Protein AF-A0A950VFS3-F1 (afdb_monomer)

Sequence (120 aa):
EELFYPELLHVGKGSGGKSDAEDETEDAIKDHNEIRDAVTEAERHPVGSADWFKAVASANKANGDHMAEEEREGLTDFRRHASLQLRHDVAVKFAAYEARHVTGVKPVDKDPHEYIAEHS

Secondary structure (DSSP, 8-state):
-TTTHHHHHHH----TT-SSHHHHHHHHHHHHHHHHHHHHHHHTS-TTSHHHHHHHHHHHHHHHHHHHHHHHTHHHHHHHHS-HHHHHHHHHHHHHHHHHTTT--------HHHHHHHH-

Nearest PDB structures (foldseek):
  8p1h-assembly1_B-2  TM=4.764E-01  e=9.895E+00  Homo sapiens

Mean predicted aligned error: 2.44 Å

Solvent-accessible surface area (backbone atoms only — not comparable to full-atom values): 6469 Å² total; per-residue (Å²): 110,93,70,57,53,44,55,31,45,72,48,32,62,33,28,76,84,43,81,28,27,61,59,43,46,34,51,52,38,48,40,52,38,52,30,52,50,24,51,56,51,26,74,76,34,62,88,86,37,74,67,17,52,49,22,50,51,47,23,52,47,40,48,51,52,43,55,55,46,41,60,46,15,53,55,43,21,34,67,74,52,49,52,74,66,56,54,49,52,46,51,54,52,47,56,54,48,50,68,74,36,75,88,57,76,85,88,74,78,66,58,38,66,61,51,48,70,76,42,100

Foldseek 3Di:
DVQQLLVLLVFFQKWPPDRTSLSLQLVLLVLLVQLVVLVVQLVVDDPPDPSNVVSVVSNVVSVVVNVVSCVGISVVRCVVGPDPVSVVVSVVVVVVVCVVQVVHDDDDRDNSVVVSVVRD

pLDDT: mean 97.35, std 1.55, range [88.5, 98.69]

Structure (mmCIF, N/CA/C/O backbone):
data_AF-A0A950VFS3-F1
#
_entry.id   AF-A0A950VFS3-F1
#
loop_
_atom_site.group_PDB
_atom_site.id
_atom_site.type_symbol
_atom_site.label_atom_id
_atom_site.label_alt_id
_atom_site.label_comp_id
_atom_site.label_asym_id
_atom_site.label_entity_id
_atom_site.label_seq_id
_atom_site.pdbx_PDB_ins_code
_atom_site.Cartn_x
_atom_site.Cartn_y
_atom_site.Cartn_z
_atom_site.occupancy
_atom_site.B_iso_or_equiv
_atom_site.auth_seq_id
_atom_site.auth_comp_id
_atom_site.auth_asym_id
_atom_site.auth_atom_id
_atom_site.pdbx_PDB_model_num
ATOM 1 N N . GLU A 1 1 ? 0.456 -4.911 -1.859 1.00 95.06 1 GLU A N 1
ATOM 2 C CA . GLU A 1 1 ? 1.908 -5.202 -1.923 1.00 95.06 1 GLU A CA 1
ATOM 3 C C . GLU A 1 1 ? 2.256 -6.157 -3.066 1.00 95.06 1 GLU A C 1
ATOM 5 O O . GLU A 1 1 ? 2.951 -5.732 -3.969 1.00 95.06 1 GLU A O 1
ATOM 10 N N . GLU A 1 2 ? 1.686 -7.369 -3.117 1.00 95.56 2 GLU A N 1
ATOM 11 C CA . GLU A 1 2 ? 2.061 -8.468 -4.045 1.00 95.56 2 GLU A CA 1
ATOM 12 C C . GLU A 1 2 ? 2.143 -8.143 -5.553 1.00 95.56 2 GLU A C 1
ATOM 14 O O . GLU A 1 2 ? 2.914 -8.775 -6.264 1.00 95.56 2 GLU A O 1
ATOM 19 N N . LEU A 1 3 ? 1.334 -7.212 -6.069 1.00 97.44 3 LEU A N 1
ATOM 20 C CA . LEU A 1 3 ? 1.184 -7.029 -7.522 1.00 97.44 3 LEU A CA 1
ATOM 21 C C . LEU A 1 3 ? 1.848 -5.772 -8.086 1.00 97.44 3 LEU A C 1
ATOM 23 O O . LEU A 1 3 ? 2.279 -5.788 -9.232 1.00 97.44 3 LEU A O 1
ATOM 27 N N . PHE A 1 4 ? 1.859 -4.676 -7.326 1.00 98.25 4 PHE A N 1
ATOM 28 C CA . PHE A 1 4 ? 2.285 -3.368 -7.830 1.00 98.25 4 PHE A CA 1
ATOM 29 C C . PHE A 1 4 ? 3.763 -3.1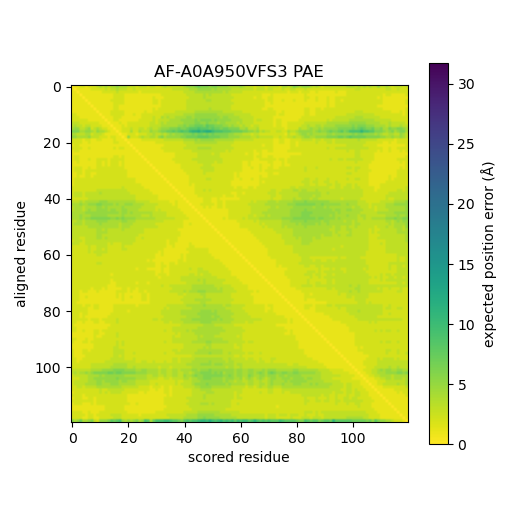02 -7.548 1.00 98.25 4 PHE A C 1
ATOM 31 O O . PHE A 1 4 ? 4.526 -2.888 -8.484 1.00 98.25 4 PHE A O 1
ATOM 38 N N . TYR A 1 5 ? 4.178 -3.165 -6.280 1.00 98.25 5 TYR A N 1
ATOM 39 C CA . TYR A 1 5 ? 5.542 -2.805 -5.887 1.00 98.25 5 TYR A CA 1
ATOM 40 C C . TYR A 1 5 ? 6.636 -3.676 -6.515 1.00 98.25 5 TYR A C 1
ATOM 42 O O . TYR A 1 5 ? 7.648 -3.100 -6.890 1.00 98.25 5 TYR A O 1
ATOM 50 N N . PRO A 1 6 ? 6.468 -5.000 -6.731 1.00 98.44 6 PRO A N 1
ATOM 51 C CA . PRO A 1 6 ? 7.490 -5.773 -7.442 1.00 98.44 6 PRO A CA 1
ATOM 52 C C . PRO A 1 6 ? 7.719 -5.252 -8.868 1.00 98.44 6 PRO A C 1
ATOM 54 O O . PRO A 1 6 ? 8.845 -5.125 -9.329 1.00 98.44 6 PRO A O 1
ATOM 57 N N . GLU A 1 7 ? 6.645 -4.864 -9.560 1.00 98.50 7 GLU A N 1
ATOM 58 C CA . GLU A 1 7 ? 6.764 -4.281 -10.898 1.00 98.50 7 GLU A CA 1
ATOM 59 C C . GLU A 1 7 ? 7.343 -2.857 -10.837 1.00 98.50 7 GLU A C 1
ATOM 61 O O . GLU A 1 7 ? 8.100 -2.476 -11.729 1.00 98.50 7 GLU A O 1
ATOM 66 N N . LEU A 1 8 ? 7.021 -2.071 -9.797 1.00 98.56 8 LEU A N 1
ATOM 67 C CA . LEU A 1 8 ? 7.622 -0.753 -9.554 1.00 98.56 8 LEU A CA 1
ATOM 68 C C . LEU A 1 8 ? 9.134 -0.860 -9.333 1.00 98.56 8 LEU A C 1
ATOM 70 O O . LEU A 1 8 ? 9.865 -0.132 -9.993 1.00 98.56 8 LEU A O 1
ATOM 74 N N . LEU A 1 9 ? 9.606 -1.793 -8.502 1.00 98.44 9 LEU A N 1
ATOM 75 C CA . LEU A 1 9 ? 11.035 -2.021 -8.251 1.00 98.44 9 LEU A CA 1
ATOM 76 C C . LEU A 1 9 ? 11.813 -2.310 -9.544 1.00 98.44 9 LEU A C 1
ATOM 78 O O . LEU A 1 9 ? 12.938 -1.847 -9.711 1.00 98.44 9 LEU A O 1
ATOM 82 N N . HIS A 1 10 ? 11.205 -3.016 -10.500 1.00 98.25 10 HIS A N 1
ATOM 83 C CA . HIS A 1 10 ? 11.868 -3.351 -11.761 1.00 98.25 10 HIS A CA 1
ATOM 84 C C . HIS A 1 10 ? 11.883 -2.224 -12.804 1.00 98.25 10 HIS A C 1
ATOM 86 O O . HIS A 1 10 ? 12.784 -2.190 -13.649 1.00 98.25 10 HIS A O 1
ATOM 92 N N . VAL A 1 11 ? 10.880 -1.337 -12.828 1.00 98.19 11 VAL A N 1
ATOM 93 C CA . VAL A 1 11 ? 10.747 -0.319 -13.897 1.00 98.19 11 VAL A CA 1
ATOM 94 C C . VAL A 1 11 ? 10.908 1.118 -13.417 1.00 98.19 11 VAL A C 1
ATOM 96 O O . VAL A 1 11 ? 11.120 2.010 -14.244 1.00 98.19 11 VAL A O 1
ATOM 99 N N . GLY A 1 12 ? 10.766 1.345 -12.118 1.00 97.75 12 GLY A N 1
ATOM 100 C CA . GLY A 1 12 ? 10.784 2.651 -11.488 1.00 97.75 12 GLY A CA 1
ATOM 101 C C . GLY A 1 12 ? 12.174 3.275 -11.446 1.00 97.75 12 GLY A C 1
ATOM 102 O O . GLY A 1 12 ? 13.205 2.617 -11.597 1.00 97.75 12 GLY A O 1
ATOM 103 N N . LYS A 1 13 ? 12.187 4.596 -11.312 1.00 97.88 13 LYS A N 1
ATOM 104 C CA . LYS A 1 13 ? 13.377 5.447 -11.226 1.00 97.88 13 LYS A CA 1
ATOM 105 C C . LYS A 1 13 ? 13.247 6.542 -10.164 1.00 97.88 13 LYS A C 1
ATOM 107 O O . LYS A 1 13 ? 14.113 7.412 -10.123 1.00 97.88 13 LYS A O 1
ATOM 112 N N . GLY A 1 14 ? 12.180 6.529 -9.369 1.00 96.94 14 GLY A N 1
ATOM 113 C CA . GLY A 1 14 ? 11.862 7.556 -8.387 1.00 96.94 14 GLY A CA 1
ATOM 114 C C . GLY A 1 14 ? 11.048 8.728 -8.955 1.00 96.94 14 GLY A C 1
ATOM 115 O O . GLY A 1 14 ? 11.248 9.221 -10.074 1.00 96.94 14 GLY A O 1
ATOM 116 N N . SER A 1 15 ? 10.110 9.217 -8.152 1.00 96.75 15 SER A N 1
ATOM 117 C CA . SER A 1 15 ? 9.297 10.412 -8.373 1.00 96.75 15 SER A CA 1
ATOM 118 C C . SER A 1 15 ? 9.023 11.127 -7.043 1.00 96.75 15 SER A C 1
ATOM 120 O O . SER A 1 15 ? 9.402 10.676 -5.972 1.00 96.75 15 SER A O 1
ATOM 122 N N . GLY A 1 16 ? 8.412 12.314 -7.107 1.00 92.56 16 GLY A N 1
ATOM 123 C CA . GLY A 1 16 ? 7.890 13.033 -5.935 1.00 92.56 16 GLY A CA 1
ATOM 124 C C . GLY A 1 16 ? 8.920 13.490 -4.892 1.00 92.56 16 GLY A C 1
ATOM 125 O O . GLY A 1 16 ? 8.530 14.102 -3.906 1.00 92.56 16 GLY A O 1
ATOM 126 N N . GLY A 1 17 ? 10.217 13.299 -5.146 1.00 91.94 17 GLY A N 1
ATOM 127 C CA . GLY A 1 17 ? 11.301 13.623 -4.216 1.00 91.94 17 GLY A CA 1
ATOM 128 C C . GLY A 1 17 ? 12.118 12.408 -3.771 1.00 91.94 17 GLY A C 1
ATOM 129 O O . GLY A 1 17 ? 13.153 12.610 -3.140 1.00 91.94 17 GLY A O 1
ATOM 130 N N . LYS A 1 18 ? 11.698 11.187 -4.128 1.00 95.69 18 LYS A N 1
ATOM 131 C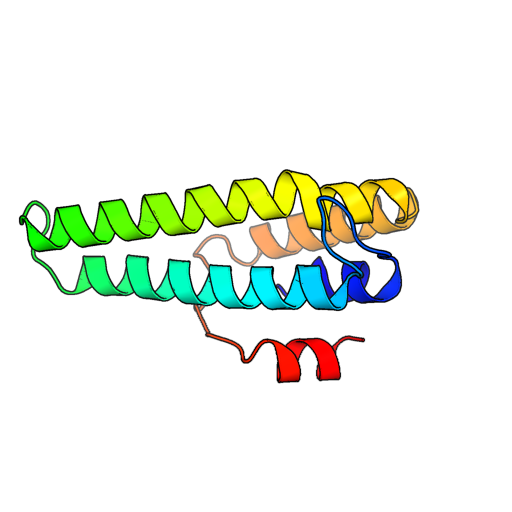 CA . LYS A 1 18 ? 12.443 9.942 -3.896 1.00 95.69 18 LYS A CA 1
ATOM 132 C C . LYS A 1 18 ? 13.548 9.749 -4.928 1.00 95.69 18 LYS A C 1
ATOM 134 O O . LYS A 1 18 ? 13.444 10.255 -6.052 1.00 95.69 18 LYS A O 1
ATOM 139 N N . SER A 1 19 ? 14.624 9.074 -4.524 1.00 94.50 19 SER A N 1
ATOM 140 C CA . SER A 1 19 ? 15.808 8.919 -5.369 1.00 94.50 19 SER A CA 1
ATOM 141 C C . SER A 1 19 ? 15.708 7.734 -6.328 1.00 94.50 19 SER A C 1
ATOM 143 O O . SER A 1 19 ? 16.238 7.815 -7.438 1.00 94.50 19 SER A O 1
ATOM 145 N N . ASP A 1 20 ? 14.964 6.697 -5.942 1.00 97.81 20 ASP A N 1
ATOM 146 C CA . ASP A 1 20 ? 14.671 5.513 -6.742 1.00 97.81 20 ASP A CA 1
ATOM 147 C C . ASP A 1 20 ? 13.378 4.809 -6.271 1.00 97.81 20 ASP A C 1
ATOM 149 O O . ASP A 1 20 ? 12.638 5.323 -5.431 1.00 97.81 20 ASP A O 1
ATOM 153 N N . ALA A 1 21 ? 13.082 3.653 -6.870 1.00 97.69 21 ALA A N 1
ATOM 154 C CA . ALA A 1 21 ? 11.913 2.838 -6.550 1.00 97.69 21 ALA A CA 1
ATOM 155 C C . ALA A 1 21 ? 12.053 2.043 -5.238 1.00 97.69 21 ALA A C 1
ATOM 157 O O . ALA A 1 21 ? 11.038 1.595 -4.696 1.00 97.69 21 ALA A O 1
ATOM 158 N N . GLU A 1 22 ? 13.277 1.836 -4.738 1.00 98.31 22 GLU A N 1
ATOM 159 C CA . GLU A 1 22 ? 13.505 1.182 -3.445 1.00 98.31 22 GLU A CA 1
ATOM 160 C C . GLU A 1 22 ? 13.083 2.129 -2.323 1.00 98.31 22 GLU A C 1
ATOM 162 O O . GLU A 1 22 ? 12.286 1.722 -1.483 1.00 98.31 22 GLU A O 1
ATOM 167 N N . ASP A 1 23 ? 13.488 3.403 -2.386 1.00 97.75 23 ASP A N 1
ATOM 168 C CA . ASP A 1 23 ? 13.039 4.455 -1.464 1.00 97.75 23 ASP A CA 1
ATOM 169 C C . ASP A 1 23 ? 11.500 4.570 -1.431 1.00 97.75 23 ASP A C 1
ATOM 171 O O . ASP A 1 23 ? 10.891 4.644 -0.366 1.00 97.75 23 ASP A O 1
ATOM 175 N N . GLU A 1 24 ? 10.853 4.574 -2.605 1.00 97.75 24 GLU A N 1
ATOM 176 C CA . GLU A 1 24 ? 9.385 4.623 -2.724 1.00 97.75 24 GLU A CA 1
ATOM 177 C C . GLU A 1 24 ? 8.711 3.392 -2.104 1.00 97.75 24 GLU A C 1
ATOM 179 O O . GLU A 1 24 ? 7.667 3.489 -1.457 1.00 97.75 24 GLU A O 1
ATOM 184 N N . THR A 1 25 ? 9.292 2.213 -2.328 1.00 98.12 25 THR A N 1
ATOM 185 C CA . THR A 1 25 ? 8.741 0.952 -1.828 1.00 98.12 25 THR A CA 1
ATOM 186 C C . THR A 1 25 ? 8.958 0.817 -0.327 1.00 98.12 25 THR A C 1
ATOM 188 O O . THR A 1 25 ? 8.067 0.335 0.369 1.00 98.12 25 THR A O 1
ATOM 191 N N . GLU A 1 26 ? 10.106 1.254 0.189 1.00 98.12 26 GLU A N 1
ATOM 192 C CA . GLU A 1 26 ? 10.426 1.208 1.612 1.00 98.12 26 GLU A CA 1
ATOM 193 C C . GLU A 1 26 ? 9.375 1.965 2.425 1.00 98.12 26 GLU A C 1
ATOM 195 O O . GLU A 1 26 ? 8.813 1.413 3.377 1.00 98.12 26 GLU A O 1
ATOM 200 N N . ASP A 1 27 ? 9.074 3.198 2.024 1.00 97.31 27 ASP A N 1
ATOM 201 C CA . ASP A 1 27 ? 8.113 4.034 2.737 1.00 97.31 27 ASP A CA 1
ATOM 202 C C . ASP A 1 27 ? 6.686 3.506 2.592 1.00 97.31 27 ASP A C 1
ATOM 204 O O . ASP A 1 27 ? 5.983 3.375 3.592 1.00 97.31 27 ASP A O 1
ATOM 208 N N . ALA A 1 28 ? 6.297 3.031 1.407 1.00 97.75 28 ALA A N 1
ATOM 209 C CA . ALA A 1 28 ? 4.981 2.427 1.231 1.00 97.75 28 ALA A CA 1
ATOM 210 C C . ALA A 1 28 ? 4.756 1.181 2.110 1.00 97.75 28 ALA A C 1
ATOM 212 O O . ALA A 1 28 ? 3.668 0.992 2.660 1.00 97.75 28 ALA A O 1
ATOM 213 N N . ILE A 1 29 ? 5.767 0.317 2.275 1.00 98.25 29 ILE A N 1
ATOM 214 C CA . ILE A 1 29 ? 5.652 -0.848 3.166 1.00 98.25 29 ILE A CA 1
ATOM 215 C C . ILE A 1 29 ? 5.549 -0.410 4.632 1.00 98.25 29 ILE A C 1
ATOM 217 O O . ILE A 1 29 ? 4.738 -0.977 5.373 1.00 98.25 29 ILE A O 1
ATOM 221 N N . LYS A 1 30 ? 6.311 0.607 5.057 1.00 97.94 30 LYS A N 1
ATOM 222 C CA . LYS A 1 30 ? 6.187 1.171 6.412 1.00 97.94 30 LYS A CA 1
ATOM 223 C C . LYS A 1 30 ? 4.793 1.740 6.648 1.00 97.94 30 LYS A C 1
ATOM 225 O O . LYS A 1 30 ? 4.160 1.368 7.634 1.00 97.94 30 LYS A O 1
ATOM 230 N N . ASP A 1 31 ? 4.286 2.547 5.726 1.00 97.69 31 ASP A N 1
ATOM 231 C CA . ASP A 1 31 ? 2.959 3.153 5.814 1.00 97.69 31 ASP A CA 1
ATOM 232 C C . ASP A 1 31 ? 1.851 2.109 5.949 1.00 97.69 31 ASP A C 1
ATOM 234 O O . ASP A 1 31 ? 0.935 2.258 6.761 1.00 97.69 31 ASP A O 1
ATOM 238 N N . HIS A 1 32 ? 1.925 1.013 5.186 1.00 98.19 32 HIS A N 1
ATOM 239 C CA . HIS A 1 32 ? 0.946 -0.062 5.313 1.00 98.19 32 HIS A CA 1
ATOM 240 C C . HIS A 1 32 ? 0.952 -0.687 6.710 1.00 98.19 32 HIS A C 1
ATOM 242 O O . HIS A 1 32 ? -0.122 -0.993 7.236 1.00 98.19 32 HIS A O 1
ATOM 248 N N . ASN A 1 33 ? 2.131 -0.884 7.308 1.00 98.12 33 ASN A N 1
ATOM 249 C CA . ASN A 1 33 ? 2.248 -1.375 8.682 1.00 98.12 33 ASN A CA 1
ATOM 250 C C . ASN A 1 33 ? 1.644 -0.355 9.664 1.00 98.12 33 ASN A C 1
ATOM 252 O O . ASN A 1 33 ? 0.820 -0.721 10.499 1.00 98.12 33 ASN A O 1
ATOM 256 N N . GLU A 1 34 ? 1.946 0.938 9.508 1.00 97.50 34 GLU A N 1
ATOM 257 C CA . GLU A 1 34 ? 1.389 1.999 10.360 1.00 97.50 34 GLU A CA 1
ATOM 258 C C . GLU A 1 34 ? -0.144 2.085 10.277 1.00 97.50 34 GLU A C 1
ATOM 260 O O . GLU A 1 34 ? -0.825 2.250 11.295 1.00 97.50 34 GLU A O 1
ATOM 265 N N . ILE A 1 35 ? -0.718 1.928 9.081 1.00 97.19 35 ILE A N 1
ATOM 266 C CA . ILE A 1 35 ? -2.172 1.878 8.885 1.00 97.19 35 ILE A CA 1
ATOM 267 C C . ILE A 1 35 ? -2.763 0.656 9.597 1.00 97.19 35 ILE A C 1
ATOM 269 O O . ILE A 1 35 ? -3.770 0.791 10.300 1.00 97.19 35 ILE A O 1
ATOM 273 N N . ARG A 1 36 ? -2.158 -0.531 9.451 1.00 96.94 36 ARG A N 1
ATOM 274 C CA . ARG A 1 36 ? -2.616 -1.760 10.130 1.00 96.94 36 ARG A CA 1
ATOM 275 C C . ARG A 1 36 ? -2.574 -1.609 11.645 1.00 96.94 36 ARG A C 1
ATOM 277 O O . ARG A 1 36 ? -3.544 -1.979 12.313 1.00 96.94 36 ARG A O 1
ATOM 284 N N . ASP A 1 37 ? -1.506 -1.028 12.177 1.00 96.38 37 ASP A N 1
ATOM 285 C CA . ASP A 1 37 ? -1.351 -0.760 13.604 1.00 96.38 37 ASP A CA 1
ATOM 286 C C . ASP A 1 37 ? -2.420 0.208 14.111 1.00 96.38 37 ASP A C 1
ATOM 288 O O . ASP A 1 37 ? -3.074 -0.057 15.123 1.00 96.38 37 ASP A O 1
ATOM 292 N N . ALA A 1 38 ? -2.664 1.301 13.387 1.00 94.12 38 ALA A N 1
ATOM 293 C CA . ALA A 1 38 ? -3.666 2.288 13.770 1.00 94.12 38 ALA A CA 1
ATOM 294 C C . ALA A 1 38 ? -5.097 1.725 13.724 1.00 94.12 38 ALA A C 1
ATOM 296 O O . ALA A 1 38 ? -5.911 2.029 14.602 1.00 94.12 38 ALA A O 1
ATOM 297 N N . VAL A 1 39 ? -5.405 0.875 12.739 1.00 94.50 39 VAL A N 1
ATOM 298 C CA . VAL A 1 39 ? -6.688 0.159 12.660 1.00 94.50 39 VAL A CA 1
ATOM 299 C C . VAL A 1 39 ? -6.826 -0.829 13.819 1.00 94.50 39 VAL A C 1
ATOM 301 O O . VAL A 1 39 ? -7.843 -0.812 14.511 1.00 94.50 39 VAL A O 1
ATOM 304 N N . THR A 1 40 ? -5.792 -1.632 14.086 1.00 96.06 40 THR A N 1
ATOM 305 C CA . THR A 1 40 ? -5.775 -2.608 15.191 1.00 96.06 40 THR A CA 1
ATOM 306 C C . THR A 1 40 ? -5.928 -1.922 16.548 1.00 96.06 40 THR A C 1
ATOM 308 O O . THR A 1 40 ? -6.595 -2.438 17.445 1.00 96.06 40 THR A O 1
ATOM 311 N N . GLU A 1 41 ? -5.345 -0.737 16.720 1.00 97.25 41 GLU A N 1
ATOM 312 C CA . GLU A 1 41 ? -5.478 0.034 17.951 1.00 97.25 41 GLU A CA 1
ATOM 313 C C . GLU A 1 41 ? -6.926 0.474 18.195 1.00 97.25 41 GLU A C 1
ATOM 315 O O . GLU A 1 41 ? -7.398 0.414 19.330 1.00 97.25 41 GLU A O 1
ATOM 320 N N . ALA A 1 42 ? -7.675 0.846 17.153 1.00 96.56 42 ALA A N 1
ATOM 321 C CA . ALA A 1 42 ? -9.081 1.215 17.304 1.00 96.56 42 ALA A CA 1
ATOM 322 C C . ALA A 1 42 ? -9.934 0.047 17.832 1.00 96.56 42 ALA A C 1
ATOM 324 O O . ALA A 1 42 ? -10.855 0.270 18.616 1.00 96.56 42 ALA A O 1
ATOM 325 N N . GLU A 1 43 ? -9.607 -1.196 17.472 1.00 95.56 43 GLU A N 1
ATOM 326 C CA . GLU A 1 43 ? -10.317 -2.394 17.943 1.00 95.56 43 GLU A CA 1
ATOM 327 C C . GLU A 1 43 ? -10.119 -2.672 19.441 1.00 95.56 43 GLU A C 1
ATOM 329 O O . GLU A 1 43 ? -10.920 -3.378 20.058 1.00 95.56 43 GLU A O 1
ATOM 334 N N . ARG A 1 44 ? -9.075 -2.104 20.054 1.00 97.31 44 ARG A N 1
ATOM 335 C CA . ARG A 1 44 ? -8.768 -2.283 21.482 1.00 97.31 44 ARG A CA 1
ATOM 336 C C . ARG A 1 44 ? -9.604 -1.391 22.395 1.00 97.31 44 ARG A C 1
ATOM 338 O O . ARG A 1 44 ? -9.614 -1.610 23.607 1.00 97.31 44 ARG A O 1
ATOM 345 N N . HIS A 1 45 ? -10.320 -0.418 21.832 1.00 97.81 45 HIS A N 1
ATOM 346 C CA . HIS A 1 45 ? -11.069 0.585 22.585 1.00 97.81 45 HIS A CA 1
ATOM 347 C C . HIS A 1 45 ? -12.576 0.467 22.348 1.00 97.81 45 HIS A C 1
ATOM 349 O O . HIS A 1 45 ? -13.012 0.204 21.227 1.00 97.81 45 HIS A O 1
ATOM 355 N N . PRO A 1 46 ? -13.419 0.725 23.367 1.00 98.31 46 PRO A N 1
ATOM 356 C CA . PRO A 1 46 ? -14.859 0.802 23.165 1.00 98.31 46 PRO A CA 1
ATOM 357 C C . PRO A 1 46 ? -15.212 1.860 22.115 1.00 98.31 46 PRO A C 1
ATOM 359 O O . PRO A 1 46 ? -14.764 3.009 22.208 1.00 98.31 46 PRO A O 1
ATOM 362 N N . VAL A 1 47 ? -16.049 1.483 21.148 1.00 98.06 47 VAL A N 1
ATOM 363 C CA . VAL A 1 47 ? -16.516 2.382 20.084 1.00 98.06 47 VAL A CA 1
ATOM 364 C C . VAL A 1 47 ? -17.117 3.653 20.691 1.00 98.06 47 VAL A C 1
ATOM 366 O O . VAL A 1 47 ? -17.981 3.590 21.565 1.00 98.06 47 VAL A O 1
ATOM 369 N N . GLY A 1 48 ? -16.648 4.812 20.224 1.00 97.62 48 GLY A N 1
ATOM 370 C CA . GLY A 1 48 ? -17.087 6.130 20.694 1.00 97.62 48 GLY 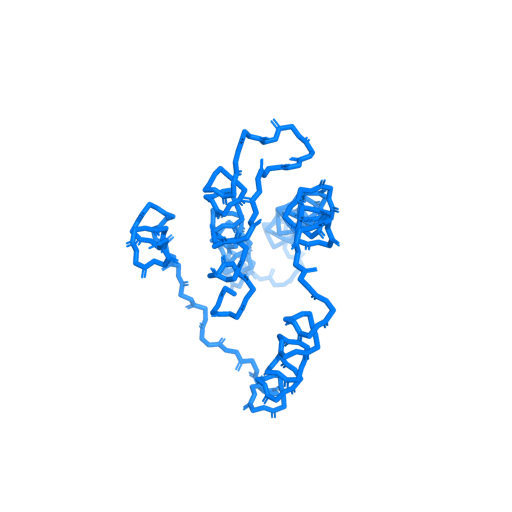A CA 1
ATOM 371 C C . GLY A 1 48 ? -16.367 6.661 21.939 1.00 97.62 48 GLY A C 1
ATOM 372 O O . GLY A 1 48 ? -16.647 7.781 22.365 1.00 97.62 48 GLY A O 1
ATOM 373 N N . SER A 1 49 ? -15.433 5.906 22.523 1.00 98.56 49 SER A N 1
ATOM 374 C CA . SER A 1 49 ? -14.548 6.422 23.574 1.00 98.56 49 SER A CA 1
ATOM 375 C C . SER A 1 49 ? -13.529 7.430 23.021 1.00 98.56 49 SER A C 1
ATOM 377 O O . SER A 1 49 ? -13.270 7.481 21.818 1.00 98.56 49 SER A O 1
ATOM 379 N N . ALA A 1 50 ? -12.927 8.237 23.902 1.00 98.44 50 ALA A N 1
ATOM 380 C CA . ALA A 1 50 ? -11.891 9.194 23.505 1.00 98.44 50 ALA A CA 1
ATOM 381 C C . ALA A 1 50 ? -10.679 8.498 22.859 1.00 98.44 50 ALA A C 1
ATOM 383 O O . ALA A 1 50 ? -10.166 8.977 21.848 1.00 98.44 50 ALA A O 1
ATOM 384 N N . ASP A 1 51 ? -10.271 7.348 23.400 1.00 97.88 51 ASP A N 1
ATOM 385 C CA . ASP A 1 51 ? -9.150 6.569 22.870 1.00 97.88 51 ASP A CA 1
ATOM 386 C C . ASP A 1 51 ? -9.493 5.917 21.525 1.00 97.88 51 ASP A C 1
ATOM 388 O O . ASP A 1 51 ? -8.669 5.924 20.612 1.00 97.88 51 ASP A O 1
ATOM 392 N N . TRP A 1 52 ? -10.742 5.477 21.338 1.00 98.31 52 TRP A N 1
ATOM 393 C CA . TRP A 1 52 ? -11.223 5.021 20.032 1.00 98.31 52 TRP A CA 1
ATOM 394 C C . TRP A 1 52 ? -11.157 6.136 18.978 1.00 98.31 52 TRP A C 1
ATOM 396 O O . TRP A 1 52 ? -10.607 5.933 17.898 1.00 98.31 52 TRP A O 1
ATOM 406 N N . PHE A 1 53 ? -11.645 7.343 19.292 1.00 98.25 53 PHE A N 1
ATOM 407 C CA . PHE A 1 53 ? -11.551 8.484 18.371 1.00 98.25 53 PHE A CA 1
ATOM 408 C C . PHE A 1 53 ? -10.105 8.878 18.068 1.00 98.25 53 PHE A C 1
ATOM 410 O O . PHE A 1 53 ? -9.797 9.255 16.937 1.00 98.25 53 PHE A O 1
ATOM 417 N N . LYS A 1 54 ? -9.211 8.777 19.056 1.00 97.56 54 LYS A N 1
ATOM 418 C CA . LYS A 1 54 ? -7.780 9.008 18.858 1.00 97.56 54 LYS A CA 1
ATOM 419 C C . LYS A 1 54 ? -7.187 7.994 17.877 1.00 97.56 54 LYS A C 1
ATOM 421 O O . LYS A 1 54 ? -6.482 8.407 16.964 1.00 97.56 54 LYS A O 1
ATOM 426 N N . ALA A 1 55 ? -7.501 6.707 18.022 1.00 97.44 55 ALA A N 1
ATOM 427 C CA . ALA A 1 55 ? -7.035 5.666 17.108 1.00 97.44 55 ALA A CA 1
ATOM 428 C C . ALA A 1 55 ? -7.566 5.867 15.677 1.00 97.44 55 ALA A C 1
ATOM 430 O O . ALA A 1 55 ? -6.794 5.824 14.721 1.00 97.44 55 ALA A O 1
ATOM 431 N N . VAL A 1 56 ? -8.852 6.206 15.525 1.00 97.69 56 VAL A N 1
ATOM 432 C CA . VAL A 1 56 ? -9.450 6.550 14.221 1.00 97.69 56 VAL A CA 1
ATOM 433 C C . VAL A 1 56 ? -8.748 7.751 13.580 1.00 97.69 56 VAL A C 1
ATOM 435 O O . VAL A 1 56 ? -8.463 7.734 12.384 1.00 97.69 56 VAL A O 1
ATOM 438 N N . ALA A 1 57 ? -8.437 8.789 14.360 1.00 97.81 57 ALA A N 1
ATOM 439 C CA . ALA A 1 57 ? -7.705 9.951 13.862 1.00 97.81 57 ALA A CA 1
ATOM 440 C C . ALA A 1 57 ? -6.277 9.590 13.421 1.00 97.81 57 ALA A C 1
ATOM 442 O O . ALA A 1 57 ? -5.829 10.078 12.383 1.00 97.81 57 ALA A O 1
ATOM 443 N N . SER A 1 58 ? -5.587 8.716 14.162 1.00 97.12 58 SER A N 1
ATOM 444 C CA . SER A 1 58 ? -4.274 8.192 13.771 1.00 97.12 58 SER A CA 1
ATOM 445 C C . SER A 1 58 ? -4.341 7.415 12.457 1.00 97.12 58 SER A C 1
ATOM 447 O O . SER A 1 58 ? -3.543 7.688 11.567 1.00 97.12 58 SER A O 1
ATOM 449 N N . ALA A 1 59 ? -5.326 6.525 12.293 1.00 97.31 59 ALA A N 1
ATOM 450 C CA . ALA A 1 59 ? -5.507 5.763 11.056 1.00 97.31 59 ALA A CA 1
ATOM 451 C C . ALA A 1 59 ? -5.805 6.684 9.866 1.00 97.31 59 ALA A C 1
ATOM 453 O O . ALA A 1 59 ? -5.234 6.524 8.792 1.00 97.31 59 ALA A O 1
ATOM 454 N N . ASN A 1 60 ? -6.648 7.702 10.068 1.00 97.94 60 ASN A N 1
ATOM 455 C CA . ASN A 1 60 ? -6.939 8.698 9.042 1.00 97.94 60 ASN A CA 1
ATOM 456 C C . ASN A 1 60 ? -5.699 9.517 8.651 1.00 97.94 60 ASN A C 1
ATOM 458 O O . ASN A 1 60 ? -5.531 9.829 7.476 1.00 97.94 60 ASN A O 1
ATOM 462 N N . LYS A 1 61 ? -4.836 9.870 9.614 1.00 97.81 61 LYS A N 1
ATOM 463 C CA . LYS A 1 61 ? -3.571 10.554 9.324 1.00 97.81 61 LYS A CA 1
ATOM 464 C C . LYS A 1 61 ? -2.632 9.647 8.525 1.00 97.81 61 LYS A C 1
ATOM 466 O O . LYS A 1 61 ? -2.213 10.064 7.456 1.00 97.81 61 LYS A O 1
ATOM 471 N N . ALA A 1 62 ? -2.361 8.433 9.010 1.00 97.50 62 ALA A N 1
ATOM 472 C CA . ALA A 1 62 ? -1.461 7.486 8.347 1.00 97.50 62 ALA A CA 1
ATOM 473 C C . ALA A 1 62 ? -1.917 7.196 6.908 1.00 97.50 62 ALA A C 1
ATOM 475 O O . ALA A 1 62 ? -1.149 7.340 5.967 1.00 97.50 62 ALA A O 1
ATOM 476 N N . ASN A 1 63 ? -3.211 6.921 6.712 1.00 98.00 63 ASN A N 1
ATOM 477 C CA . ASN A 1 63 ? -3.774 6.724 5.378 1.00 98.00 63 ASN A CA 1
ATOM 478 C C . ASN A 1 63 ? -3.698 7.990 4.509 1.00 98.00 63 ASN A C 1
ATOM 480 O O . ASN A 1 63 ? -3.502 7.903 3.302 1.00 98.00 63 ASN A O 1
ATOM 484 N N . GLY A 1 64 ? -3.904 9.169 5.097 1.00 98.19 64 GLY A N 1
ATOM 485 C CA . GLY A 1 64 ? -3.821 10.439 4.380 1.00 98.19 64 GLY A CA 1
ATOM 486 C C . GLY A 1 64 ? -2.412 10.737 3.876 1.00 98.19 64 GLY A C 1
ATOM 487 O O . GLY A 1 64 ? -2.272 11.151 2.727 1.00 98.19 64 GLY A O 1
ATOM 488 N N . ASP A 1 65 ? -1.402 10.509 4.715 1.00 97.12 65 ASP A N 1
ATOM 489 C CA . ASP A 1 65 ? 0.011 10.674 4.366 1.00 97.12 65 ASP A CA 1
ATOM 490 C C . ASP A 1 65 ? 0.398 9.669 3.268 1.00 97.12 65 ASP A C 1
ATOM 492 O O . ASP A 1 65 ? 0.811 10.090 2.186 1.00 97.12 65 ASP A O 1
ATOM 496 N N . HIS A 1 66 ? 0.088 8.385 3.474 1.00 98.00 66 HIS A N 1
ATOM 497 C CA . HIS A 1 66 ? 0.332 7.305 2.517 1.00 98.00 66 HIS A CA 1
ATOM 498 C C . HIS A 1 66 ? -0.254 7.572 1.125 1.00 98.00 66 HIS A C 1
ATOM 500 O O . HIS A 1 66 ? 0.453 7.540 0.120 1.00 98.00 66 HIS A O 1
ATOM 506 N N . MET A 1 67 ? -1.548 7.906 1.043 1.00 97.94 67 MET A N 1
ATOM 507 C CA . MET A 1 67 ? -2.200 8.206 -0.239 1.00 97.94 67 MET A CA 1
ATOM 508 C C . MET A 1 67 ? -1.534 9.390 -0.951 1.00 97.94 67 MET A C 1
ATOM 510 O O . MET A 1 67 ? -1.437 9.419 -2.177 1.00 97.94 67 MET A O 1
ATOM 514 N N . ALA A 1 68 ? -1.079 10.387 -0.188 1.00 97.00 68 ALA A N 1
ATOM 515 C CA . ALA A 1 68 ? -0.399 11.550 -0.734 1.00 97.00 68 ALA A CA 1
ATOM 516 C C . ALA A 1 68 ? 0.973 11.188 -1.323 1.00 97.00 68 ALA A C 1
ATOM 518 O O . ALA A 1 68 ? 1.344 11.739 -2.365 1.00 97.00 68 ALA A O 1
ATOM 519 N N . GLU A 1 69 ? 1.725 10.320 -0.653 1.00 95.88 69 GLU A N 1
ATOM 520 C CA . GLU A 1 69 ? 3.011 9.804 -1.122 1.00 95.88 69 GLU A CA 1
ATOM 521 C C . GLU A 1 69 ? 2.807 8.921 -2.354 1.00 95.88 69 GLU A C 1
ATOM 523 O O . GLU A 1 69 ? 3.291 9.267 -3.434 1.00 95.88 69 GLU A O 1
ATOM 528 N N . GLU A 1 70 ? 1.958 7.895 -2.267 1.00 96.50 70 GLU A N 1
ATOM 529 C CA . GLU A 1 70 ? 1.709 6.946 -3.356 1.00 96.50 70 GLU A CA 1
ATOM 530 C C . GLU A 1 70 ? 1.260 7.641 -4.659 1.00 96.50 70 GLU A C 1
ATOM 532 O O . GLU A 1 70 ? 1.752 7.322 -5.748 1.00 96.50 70 GLU A O 1
ATOM 537 N N . GLU A 1 71 ? 0.387 8.653 -4.580 1.00 97.56 71 GLU A N 1
ATOM 538 C CA . GLU A 1 71 ? -0.072 9.407 -5.752 1.00 97.56 71 GLU A CA 1
ATOM 539 C C . GLU A 1 71 ? 1.037 10.229 -6.433 1.00 97.56 71 GLU A C 1
ATOM 541 O O . GLU A 1 71 ? 1.056 10.343 -7.669 1.00 97.56 71 GLU A O 1
ATOM 546 N N . ARG A 1 72 ? 1.949 10.835 -5.661 1.00 97.31 72 ARG A N 1
ATOM 547 C CA . ARG A 1 72 ? 3.002 11.741 -6.170 1.00 97.31 72 ARG A CA 1
ATOM 548 C C . ARG A 1 72 ? 4.303 11.015 -6.518 1.00 97.31 72 ARG A C 1
ATOM 550 O O . ARG A 1 72 ? 5.073 11.510 -7.352 1.00 97.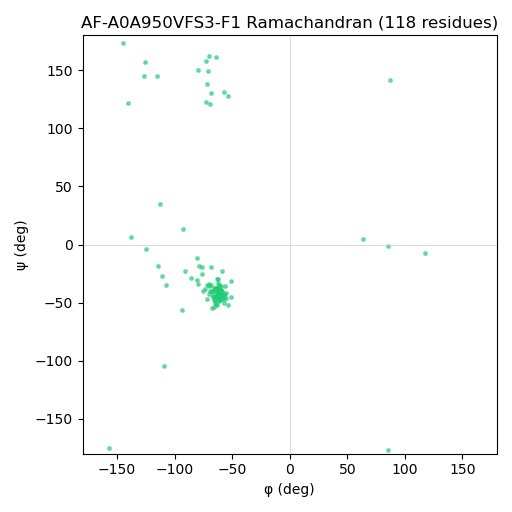31 72 ARG A O 1
ATOM 557 N N . GLU A 1 73 ? 4.510 9.853 -5.922 1.00 97.44 73 GLU A N 1
ATOM 558 C CA . GLU A 1 73 ? 5.725 9.046 -5.985 1.00 97.44 73 GLU A CA 1
ATOM 559 C C . GLU A 1 73 ? 5.442 7.790 -6.813 1.00 97.44 73 GLU A C 1
ATOM 561 O O . GLU A 1 73 ? 5.265 7.928 -8.030 1.00 97.44 73 GLU A O 1
ATOM 566 N N . GLY A 1 74 ? 5.288 6.617 -6.189 1.00 97.38 74 GLY A N 1
ATOM 567 C CA . GLY A 1 74 ? 5.230 5.317 -6.868 1.00 97.38 74 GLY A CA 1
ATOM 568 C C . GLY A 1 74 ? 4.236 5.226 -8.034 1.00 97.38 74 GLY A C 1
ATOM 569 O O . GLY A 1 74 ? 4.596 4.768 -9.121 1.00 97.38 74 GLY A O 1
ATOM 570 N N . LEU A 1 75 ? 2.995 5.724 -7.910 1.00 97.88 75 LEU A N 1
ATOM 571 C CA . LEU A 1 75 ? 2.045 5.710 -9.040 1.00 97.88 75 LEU A CA 1
ATOM 572 C C . LEU A 1 75 ? 2.460 6.659 -10.163 1.00 97.88 75 LEU A C 1
ATOM 574 O O . LEU A 1 75 ? 2.200 6.415 -11.347 1.00 97.88 75 LEU A O 1
ATOM 578 N N . THR A 1 76 ? 3.060 7.792 -9.819 1.00 98.19 76 THR A N 1
ATOM 579 C CA . THR A 1 76 ? 3.573 8.733 -10.809 1.00 98.19 76 THR A CA 1
ATOM 580 C C . THR A 1 76 ? 4.788 8.160 -11.526 1.00 98.19 76 THR A C 1
ATOM 582 O O . THR A 1 76 ? 4.855 8.269 -12.754 1.00 98.19 76 THR A O 1
ATOM 585 N N . ASP A 1 77 ? 5.694 7.520 -10.797 1.00 98.38 77 ASP A N 1
ATOM 586 C CA . ASP A 1 77 ? 6.872 6.871 -11.351 1.00 98.38 77 ASP A CA 1
ATOM 587 C C . ASP A 1 77 ? 6.490 5.716 -12.286 1.00 98.38 77 ASP A C 1
ATOM 589 O O . ASP A 1 77 ? 6.812 5.725 -13.482 1.00 98.38 77 ASP A O 1
ATOM 593 N N . PHE A 1 78 ? 5.646 4.802 -11.803 1.00 98.50 78 PHE A N 1
ATOM 594 C CA . PHE A 1 78 ? 5.161 3.669 -12.584 1.00 98.50 78 PHE A CA 1
ATOM 595 C C . PHE A 1 78 ? 4.466 4.111 -13.875 1.00 98.50 78 PHE A C 1
ATOM 597 O O . PHE A 1 78 ? 4.705 3.556 -14.944 1.00 98.50 78 PHE A O 1
ATOM 604 N N . ARG A 1 79 ? 3.632 5.160 -13.834 1.00 97.38 79 ARG A N 1
ATOM 605 C CA . ARG A 1 79 ? 2.954 5.673 -15.041 1.00 97.38 79 ARG A CA 1
ATOM 606 C C . ARG A 1 79 ? 3.916 6.207 -16.101 1.00 97.38 79 ARG A C 1
ATOM 608 O O . ARG A 1 79 ? 3.552 6.175 -17.279 1.00 97.38 79 ARG A O 1
ATOM 615 N N . ARG A 1 80 ? 5.079 6.731 -15.705 1.00 97.69 80 ARG A N 1
ATOM 616 C CA . ARG A 1 80 ? 6.091 7.274 -16.625 1.00 97.69 80 ARG A CA 1
ATOM 617 C C . ARG A 1 80 ? 6.931 6.176 -17.263 1.00 97.69 80 ARG A C 1
ATOM 619 O O . ARG A 1 80 ? 7.317 6.332 -18.421 1.00 97.69 80 ARG A O 1
ATOM 626 N N . HIS A 1 81 ? 7.195 5.095 -16.534 1.00 98.31 81 HIS A N 1
ATOM 627 C CA . HIS A 1 81 ? 8.183 4.096 -16.941 1.00 98.31 81 HIS A CA 1
ATOM 628 C C . HIS A 1 81 ? 7.591 2.742 -17.350 1.00 98.31 81 HIS A C 1
ATOM 630 O O . HIS A 1 81 ? 8.154 2.070 -18.216 1.00 98.31 81 HIS A O 1
ATOM 636 N N . ALA A 1 82 ? 6.426 2.357 -16.827 1.00 98.44 82 ALA A N 1
ATOM 637 C CA . ALA A 1 82 ? 5.763 1.121 -17.216 1.00 98.44 82 ALA A CA 1
ATOM 638 C C . ALA A 1 82 ? 5.175 1.207 -18.633 1.00 98.44 82 ALA A C 1
ATOM 640 O O . ALA A 1 82 ? 4.517 2.180 -19.026 1.00 98.44 82 ALA A O 1
ATOM 641 N N . SER A 1 83 ? 5.338 0.128 -19.402 1.00 98.56 83 SER A N 1
ATOM 642 C CA . S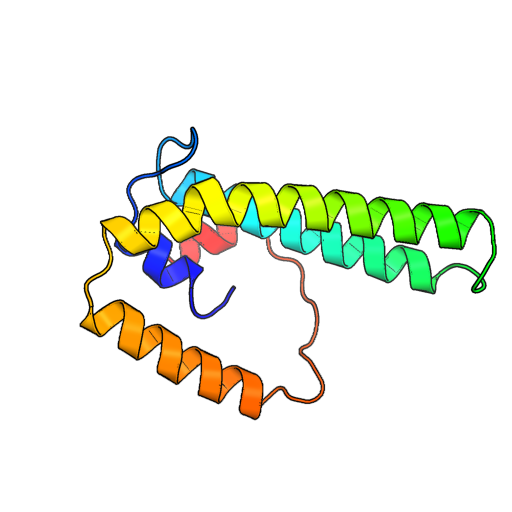ER A 1 83 ? 4.696 0.006 -20.711 1.00 98.56 83 SER A CA 1
ATOM 643 C C . SER A 1 83 ? 3.165 -0.022 -20.586 1.00 98.56 83 SER A C 1
ATOM 645 O O . SER A 1 83 ? 2.594 -0.291 -19.526 1.00 98.56 83 SER A O 1
ATOM 647 N N . LEU A 1 84 ? 2.453 0.255 -21.683 1.00 98.25 84 LEU A N 1
ATOM 648 C CA . LEU A 1 84 ? 0.994 0.094 -21.697 1.00 98.25 84 LEU A CA 1
ATOM 649 C C . LEU A 1 84 ? 0.579 -1.357 -21.409 1.00 98.25 84 LEU A C 1
ATOM 651 O O . LEU A 1 84 ? -0.371 -1.565 -20.660 1.00 98.25 84 LEU A O 1
ATOM 655 N N . GLN A 1 85 ? 1.305 -2.330 -21.967 1.00 98.56 85 GLN A N 1
ATOM 656 C CA . GLN A 1 85 ? 1.022 -3.747 -21.745 1.00 98.56 85 GLN A CA 1
ATOM 657 C C . GLN A 1 85 ? 1.198 -4.121 -20.272 1.00 98.56 85 GLN A C 1
ATOM 659 O O . GLN A 1 85 ? 0.285 -4.691 -19.691 1.00 98.56 85 GLN A O 1
ATOM 664 N N . LEU A 1 86 ? 2.302 -3.707 -19.639 1.00 98.56 86 LEU A N 1
ATOM 665 C CA . LEU A 1 86 ? 2.549 -3.993 -18.224 1.00 98.56 86 LEU A CA 1
ATOM 666 C C . LEU A 1 86 ? 1.443 -3.418 -17.326 1.00 98.56 86 LEU A C 1
ATOM 668 O O . LEU A 1 86 ? 0.911 -4.113 -16.466 1.00 98.56 86 LEU A O 1
ATOM 672 N N . ARG A 1 87 ? 1.024 -2.169 -17.573 1.00 98.44 87 ARG A N 1
ATOM 673 C CA . ARG A 1 87 ? -0.099 -1.555 -16.843 1.00 98.44 87 ARG A CA 1
ATOM 674 C C . ARG A 1 87 ? -1.401 -2.340 -17.016 1.00 98.44 87 ARG A C 1
ATOM 676 O O . ARG A 1 87 ? -2.156 -2.478 -16.057 1.00 98.44 87 ARG A O 1
ATOM 683 N N . HIS A 1 88 ? -1.667 -2.851 -18.218 1.00 98.56 88 HIS A N 1
ATOM 684 C CA . HIS A 1 88 ? -2.835 -3.692 -18.473 1.00 98.56 88 HIS A CA 1
ATOM 685 C C . HIS A 1 88 ? -2.747 -5.029 -17.727 1.00 98.56 88 HIS A C 1
ATOM 687 O O . HIS A 1 88 ? -3.712 -5.430 -17.079 1.00 98.56 88 HIS A O 1
ATOM 693 N N . ASP A 1 89 ? -1.588 -5.684 -17.763 1.00 98.56 89 ASP A N 1
ATOM 694 C CA . ASP A 1 89 ? -1.372 -6.972 -17.104 1.00 98.56 89 ASP A CA 1
ATOM 695 C C . ASP A 1 89 ? -1.549 -6.855 -15.585 1.00 98.56 89 ASP A C 1
ATOM 697 O O . ASP A 1 89 ? -2.250 -7.670 -14.979 1.00 98.56 89 ASP A O 1
ATOM 701 N N . VAL A 1 90 ? -0.993 -5.805 -14.969 1.00 98.31 90 VAL A N 1
ATOM 702 C CA . VAL A 1 90 ? -1.199 -5.499 -13.543 1.00 98.31 90 VAL A CA 1
ATOM 703 C C . VAL A 1 90 ? -2.675 -5.236 -13.250 1.00 98.31 90 VAL A C 1
ATOM 705 O O . VAL A 1 90 ? -3.206 -5.800 -12.296 1.00 98.31 90 VAL A O 1
ATOM 708 N N . ALA A 1 91 ? -3.375 -4.456 -14.080 1.00 98.19 91 ALA A N 1
ATOM 70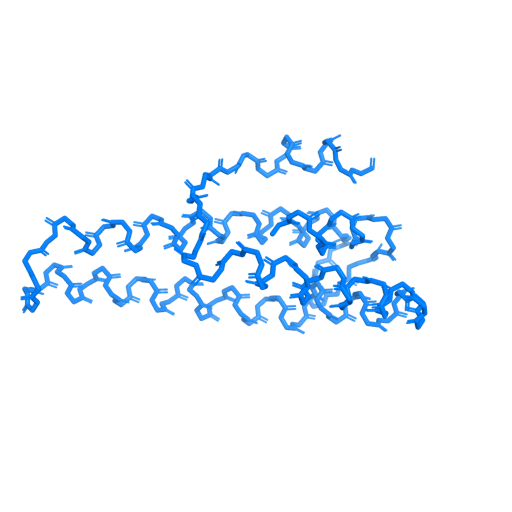9 C CA . ALA A 1 91 ? -4.796 -4.167 -13.878 1.00 98.19 91 ALA A CA 1
ATOM 710 C C . ALA A 1 91 ? -5.669 -5.436 -13.910 1.00 98.19 91 ALA A C 1
ATOM 712 O O . ALA A 1 91 ? -6.548 -5.604 -13.063 1.00 98.19 91 ALA A O 1
ATOM 713 N N . VAL A 1 92 ? -5.413 -6.356 -14.846 1.00 98.69 92 VAL A N 1
ATOM 714 C CA . VAL A 1 92 ? -6.134 -7.638 -14.928 1.00 98.69 92 VAL A CA 1
ATOM 715 C C . VAL A 1 92 ? -5.823 -8.520 -13.716 1.00 98.69 92 VAL A C 1
ATOM 717 O O . VAL A 1 92 ? -6.746 -9.080 -13.116 1.00 98.69 92 VAL A O 1
ATOM 720 N N . LYS A 1 93 ? -4.546 -8.622 -13.318 1.00 98.56 93 LYS A N 1
ATOM 721 C CA . LYS A 1 93 ? -4.135 -9.362 -12.112 1.00 98.56 93 LYS A CA 1
ATOM 722 C C . LYS A 1 93 ? -4.809 -8.797 -10.860 1.00 98.56 93 LYS A C 1
ATOM 724 O O . LYS A 1 93 ? -5.339 -9.575 -10.069 1.00 98.56 93 LYS A O 1
ATOM 729 N N . PHE A 1 94 ? -4.836 -7.473 -10.714 1.00 98.12 94 PHE A N 1
ATOM 730 C CA . PHE A 1 94 ? -5.431 -6.782 -9.572 1.00 98.12 94 PHE A CA 1
ATOM 731 C C . PHE A 1 94 ? -6.944 -7.001 -9.501 1.00 98.12 94 PHE A C 1
ATOM 733 O O . PHE A 1 94 ? -7.445 -7.438 -8.471 1.00 98.12 94 PHE A O 1
ATOM 740 N N . ALA A 1 95 ? -7.669 -6.841 -10.612 1.00 98.44 95 ALA A N 1
ATOM 741 C CA . ALA A 1 95 ? -9.107 -7.117 -10.650 1.00 98.44 95 ALA A CA 1
ATOM 742 C C . ALA A 1 95 ? -9.436 -8.573 -10.266 1.00 98.44 95 ALA A C 1
ATOM 744 O O . ALA A 1 95 ? -10.392 -8.837 -9.536 1.00 98.44 95 ALA A O 1
ATOM 745 N N . ALA A 1 96 ? -8.627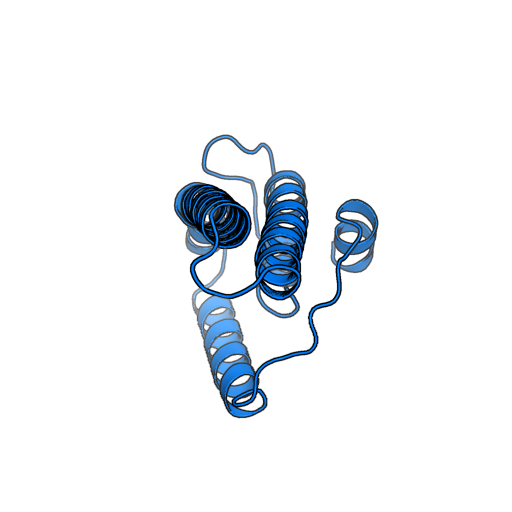 -9.533 -10.727 1.00 98.50 96 ALA A N 1
ATOM 746 C CA . ALA A 1 96 ? -8.792 -10.935 -10.362 1.00 98.50 96 ALA A CA 1
ATOM 747 C C . ALA A 1 96 ? -8.429 -11.211 -8.891 1.00 98.50 96 ALA A C 1
ATOM 749 O O . ALA A 1 96 ? -9.039 -12.078 -8.266 1.00 98.50 96 ALA A O 1
ATOM 750 N N . TYR A 1 97 ? -7.438 -10.503 -8.344 1.00 98.00 97 TYR A N 1
ATOM 751 C CA . TYR A 1 97 ? -7.063 -10.577 -6.934 1.00 98.00 97 TYR A CA 1
ATOM 752 C C . TYR A 1 97 ? -8.187 -10.056 -6.037 1.00 98.00 97 TYR A C 1
ATOM 754 O O . TYR A 1 97 ? -8.615 -10.786 -5.147 1.00 98.00 97 TYR A O 1
ATOM 762 N N . GLU A 1 98 ? -8.727 -8.871 -6.320 1.00 97.38 98 GLU A N 1
ATOM 763 C CA . GLU A 1 98 ? -9.861 -8.284 -5.592 1.00 97.38 98 GLU A CA 1
ATOM 764 C C . GLU A 1 98 ? -11.083 -9.213 -5.613 1.00 97.38 98 GLU A C 1
ATOM 766 O O . GLU A 1 98 ? -11.685 -9.495 -4.578 1.00 97.38 98 GLU A O 1
ATOM 771 N N . ALA A 1 99 ? -11.404 -9.793 -6.775 1.00 98.00 99 ALA A N 1
ATOM 772 C CA . ALA A 1 99 ? -12.516 -10.735 -6.899 1.00 98.00 99 ALA A CA 1
ATOM 773 C C . ALA A 1 99 ? -12.341 -12.000 -6.036 1.00 98.00 99 ALA A C 1
ATOM 775 O O . ALA A 1 99 ? -13.324 -12.534 -5.520 1.00 98.00 99 ALA A O 1
ATOM 776 N N . ARG A 1 100 ? -11.105 -12.493 -5.868 1.00 97.94 100 ARG A N 1
ATOM 777 C CA . ARG A 1 100 ? -10.802 -13.648 -5.002 1.00 97.94 100 ARG A CA 1
ATOM 778 C C . ARG A 1 100 ? -10.806 -13.296 -3.514 1.00 97.94 100 ARG A C 1
ATOM 780 O O . ARG A 1 100 ? -11.065 -14.178 -2.702 1.00 97.94 100 ARG A O 1
ATOM 787 N N . HIS A 1 101 ? -10.552 -12.037 -3.170 1.00 97.06 101 HIS A N 1
ATOM 788 C CA . HIS A 1 101 ? -10.401 -11.559 -1.795 1.00 97.06 101 HIS A CA 1
ATOM 789 C C . HIS A 1 101 ? -11.531 -10.616 -1.367 1.00 97.06 101 HIS A C 1
ATOM 791 O O . HIS A 1 101 ? -11.324 -9.701 -0.578 1.00 97.06 101 HIS A O 1
ATOM 797 N N . VAL A 1 102 ? -12.757 -10.859 -1.839 1.00 96.56 102 VAL A N 1
ATOM 798 C CA . VAL A 1 102 ? -13.929 -10.016 -1.528 1.00 96.56 102 VAL A CA 1
ATOM 799 C C . VAL A 1 102 ? -14.232 -9.904 -0.025 1.00 96.56 102 VAL A C 1
ATOM 801 O O . VAL A 1 102 ? -14.857 -8.946 0.417 1.00 96.56 102 VAL A O 1
ATOM 804 N N . THR A 1 103 ? -13.784 -10.871 0.781 1.00 96.31 103 THR A N 1
ATOM 805 C CA . THR A 1 103 ? -13.905 -10.852 2.250 1.00 96.31 103 THR A CA 1
ATOM 806 C C . THR A 1 103 ? -12.684 -10.248 2.947 1.00 96.31 103 THR A C 1
ATOM 808 O O . THR A 1 103 ? -12.520 -10.417 4.153 1.00 96.31 103 THR A O 1
ATOM 811 N N . GLY A 1 104 ? -11.815 -9.578 2.195 1.00 93.81 104 GLY A N 1
ATOM 812 C CA . GLY A 1 104 ? -10.548 -9.046 2.666 1.00 93.81 104 GLY A CA 1
ATOM 813 C C . GLY A 1 104 ? -9.409 -10.062 2.627 1.00 93.81 104 GLY A C 1
ATOM 814 O O . GLY A 1 104 ? -9.544 -11.202 2.171 1.00 93.81 104 GLY A O 1
ATOM 815 N N . VAL A 1 105 ? -8.264 -9.609 3.126 1.00 94.44 105 VAL A N 1
ATOM 816 C CA . VAL A 1 105 ? -7.010 -10.361 3.208 1.00 94.44 105 VAL A CA 1
ATOM 817 C C . VAL A 1 105 ? -6.507 -10.354 4.641 1.00 94.44 105 VAL A C 1
ATOM 819 O O . VAL A 1 105 ? -6.857 -9.474 5.426 1.00 94.44 105 VAL A O 1
ATOM 822 N N . LYS A 1 106 ? -5.673 -11.333 4.996 1.00 93.81 106 LYS A N 1
ATOM 823 C CA . LYS A 1 106 ? -5.019 -11.328 6.303 1.00 93.81 106 LYS A CA 1
ATOM 824 C C . LYS A 1 106 ? -3.983 -10.191 6.335 1.00 93.81 106 LYS A C 1
ATOM 826 O O . LYS A 1 106 ? -3.063 -10.236 5.519 1.00 93.81 106 LYS A O 1
ATOM 831 N N . PRO A 1 107 ? -4.085 -9.220 7.260 1.00 93.38 107 PRO A N 1
ATOM 832 C CA . PRO A 1 107 ? -3.041 -8.221 7.438 1.00 93.38 107 PRO A CA 1
ATOM 833 C C . PRO A 1 107 ? -1.795 -8.896 8.015 1.00 93.38 107 PRO A C 1
ATOM 835 O O . PRO A 1 107 ? -1.878 -9.672 8.972 1.00 93.38 107 PRO A O 1
ATOM 838 N N . VAL A 1 108 ? -0.651 -8.644 7.389 1.00 95.81 108 VAL A N 1
ATOM 839 C CA . VAL A 1 108 ? 0.658 -9.135 7.818 1.00 95.81 108 VAL A CA 1
ATOM 840 C C . VAL A 1 108 ? 1.641 -8.004 7.589 1.00 95.81 108 VAL A C 1
ATOM 842 O O . VAL A 1 108 ? 1.757 -7.535 6.457 1.00 95.81 108 VAL A O 1
ATOM 845 N N . ASP A 1 109 ? 2.311 -7.579 8.654 1.00 97.56 109 ASP A N 1
ATOM 846 C CA . ASP A 1 109 ? 3.376 -6.592 8.539 1.00 97.56 109 ASP A CA 1
ATOM 847 C C . ASP A 1 109 ? 4.594 -7.198 7.863 1.00 97.56 109 ASP A C 1
ATOM 849 O O . ASP A 1 109 ? 4.870 -8.397 7.989 1.00 97.56 109 ASP A O 1
ATOM 853 N N . LYS A 1 110 ? 5.326 -6.350 7.152 1.00 98.12 110 LYS A N 1
ATOM 854 C CA . LYS A 1 110 ? 6.539 -6.742 6.442 1.00 98.12 110 LYS A CA 1
ATOM 855 C C . LYS A 1 110 ? 7.700 -5.857 6.833 1.00 98.12 110 LYS A C 1
ATOM 857 O O . LYS A 1 110 ? 7.516 -4.659 7.045 1.00 98.12 110 LYS A O 1
ATOM 862 N N . ASP A 1 111 ? 8.886 -6.450 6.887 1.00 98.38 111 ASP A N 1
ATOM 863 C CA . ASP A 1 111 ? 10.118 -5.678 6.931 1.00 98.38 111 ASP A CA 1
ATOM 864 C C . ASP A 1 111 ? 10.360 -5.066 5.538 1.00 98.38 111 ASP A C 1
ATOM 866 O O . ASP A 1 111 ? 10.393 -5.807 4.550 1.00 98.38 111 ASP A O 1
ATOM 870 N N . PRO A 1 112 ? 10.479 -3.732 5.422 1.00 98.06 112 PRO A N 1
ATOM 871 C CA . PRO A 1 112 ? 10.644 -3.080 4.127 1.00 98.06 112 PRO A CA 1
ATOM 872 C C . PRO A 1 112 ? 11.908 -3.518 3.383 1.00 98.06 112 PRO A C 1
ATOM 874 O O . PRO A 1 112 ? 11.871 -3.702 2.169 1.00 98.06 112 PRO A O 1
ATOM 877 N N . HIS A 1 113 ? 13.017 -3.718 4.098 1.00 98.12 113 HIS A N 1
ATOM 878 C CA . HIS A 1 113 ? 14.290 -4.076 3.481 1.00 98.12 113 HIS A CA 1
ATOM 879 C C . HIS A 1 113 ? 14.303 -5.538 3.032 1.00 98.12 113 HIS A C 1
ATOM 881 O O . HIS A 1 113 ? 14.801 -5.836 1.947 1.00 98.12 113 HIS A O 1
ATOM 887 N N . GLU A 1 114 ? 13.731 -6.447 3.827 1.00 98.44 114 GLU A N 1
ATOM 888 C CA . GLU A 1 114 ? 13.524 -7.843 3.424 1.00 98.44 114 GLU A CA 1
ATOM 889 C C . GLU A 1 114 ? 12.611 -7.916 2.198 1.00 98.44 114 GLU A C 1
ATOM 891 O O . GLU A 1 114 ? 12.956 -8.569 1.217 1.00 98.44 114 GLU A O 1
ATOM 896 N N . TYR A 1 115 ? 11.503 -7.168 2.204 1.00 98.44 115 TYR A N 1
ATOM 897 C CA . TYR A 1 115 ? 10.585 -7.110 1.071 1.00 98.44 115 TYR A CA 1
ATOM 898 C C . TYR A 1 115 ? 11.276 -6.631 -0.211 1.00 98.44 115 TYR A C 1
ATOM 900 O O . TYR A 1 115 ? 11.122 -7.254 -1.258 1.00 98.44 115 TYR A O 1
ATOM 908 N N . ILE A 1 116 ? 12.056 -5.550 -0.143 1.00 98.38 116 ILE A N 1
ATOM 909 C CA . ILE A 1 116 ? 12.806 -5.047 -1.302 1.00 98.38 116 ILE A CA 1
ATOM 910 C C . ILE A 1 116 ? 13.798 -6.104 -1.791 1.00 98.38 116 ILE A C 1
ATOM 912 O O . ILE A 1 116 ? 13.806 -6.416 -2.977 1.00 98.38 116 ILE A O 1
ATOM 916 N N . ALA A 1 117 ? 14.573 -6.715 -0.891 1.00 98.06 117 ALA A N 1
ATOM 917 C CA . ALA A 1 117 ? 15.565 -7.727 -1.251 1.00 98.06 117 ALA A CA 1
ATOM 918 C C . ALA A 1 117 ? 14.961 -8.985 -1.907 1.00 98.06 117 ALA A C 1
ATOM 920 O O . ALA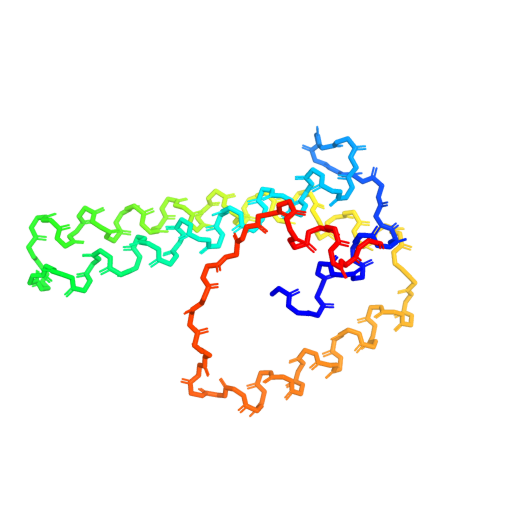 A 1 117 ? 15.631 -9.642 -2.704 1.00 98.06 117 ALA A O 1
ATOM 921 N N . GLU A 1 118 ? 13.719 -9.342 -1.576 1.00 98.12 118 GLU A N 1
ATOM 922 C CA . GLU A 1 118 ? 13.001 -10.468 -2.187 1.00 98.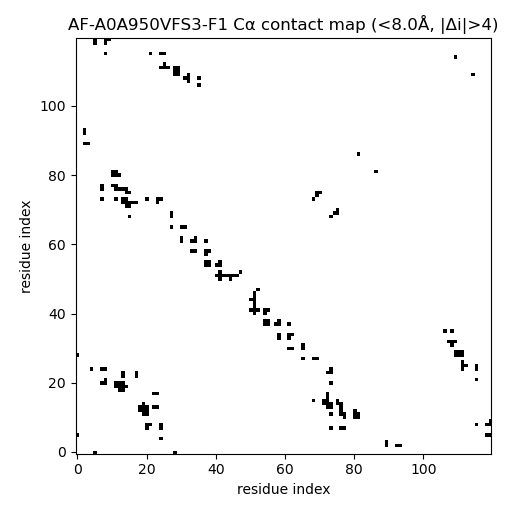12 118 GLU A CA 1
ATOM 923 C C . GLU A 1 118 ? 12.408 -10.148 -3.570 1.00 98.12 118 GLU A C 1
ATOM 925 O O . GLU A 1 118 ? 12.070 -11.073 -4.318 1.00 98.12 118 GLU A O 1
ATOM 930 N N . HIS A 1 119 ? 12.257 -8.865 -3.909 1.00 97.06 119 HIS A N 1
ATOM 931 C CA . HIS A 1 119 ? 11.466 -8.412 -5.055 1.00 97.06 119 HIS A CA 1
ATOM 932 C C . HIS A 1 119 ? 12.213 -7.521 -6.064 1.00 97.06 119 HIS A C 1
ATOM 934 O O . HIS A 1 119 ? 11.608 -7.192 -7.087 1.00 97.06 119 HIS A O 1
ATOM 940 N N . SER A 1 120 ? 13.475 -7.143 -5.820 1.00 88.50 120 SER A N 1
ATOM 941 C CA . SER A 1 120 ? 14.299 -6.355 -6.754 1.00 88.50 120 SER A CA 1
ATOM 942 C C . SER A 1 120 ? 15.105 -7.180 -7.763 1.00 88.50 120 SER A C 1
ATOM 944 O O . SER A 1 120 ? 15.520 -8.327 -7.470 1.00 88.50 120 SER A O 1
#

Radius of gyration: 15.9 Å; Cα contacts (8 Å, |Δi|>4): 121; chains: 1; bounding box: 33×27×45 Å